Protein AF-A0A7X8MHX1-F1 (afdb_monomer)

Radius of gyration: 17.01 Å; Cα contacts (8 Å, |Δi|>4): 11; chains: 1; bounding box: 36×18×39 Å

Structure (mmCIF, N/CA/C/O backbone):
data_AF-A0A7X8MHX1-F1
#
_entry.id   AF-A0A7X8MHX1-F1
#
loop_
_atom_site.group_PDB
_atom_site.id
_atom_site.type_symbol
_atom_site.lab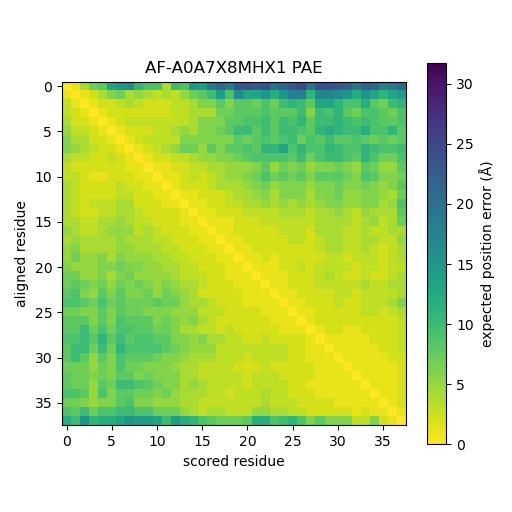el_atom_id
_atom_site.label_alt_id
_atom_site.label_comp_id
_atom_site.label_asym_id
_atom_site.label_entity_id
_atom_site.label_seq_id
_atom_site.pdbx_PDB_ins_code
_atom_site.Cartn_x
_atom_site.Cartn_y
_atom_site.Cartn_z
_atom_site.occupancy
_atom_site.B_iso_or_equiv
_atom_site.auth_seq_id
_atom_site.auth_comp_id
_atom_site.auth_asym_id
_atom_site.auth_atom_id
_atom_site.pdbx_PDB_model_num
ATOM 1 N N . MET A 1 1 ? 1.684 -5.928 -24.549 1.00 70.81 1 MET A N 1
ATOM 2 C CA . MET A 1 1 ? 2.584 -5.981 -23.378 1.00 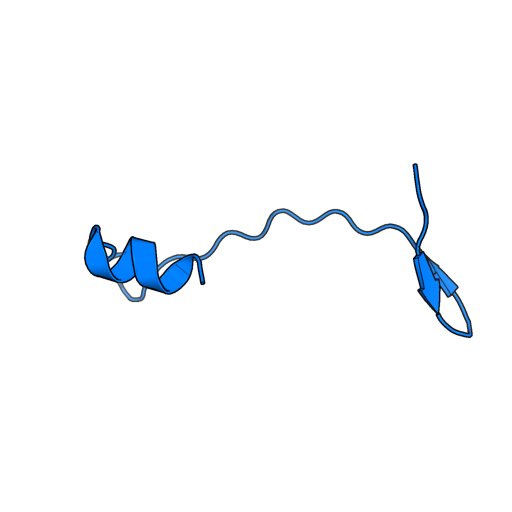70.81 1 MET A CA 1
ATOM 3 C C . MET A 1 1 ? 3.623 -4.889 -23.572 1.00 70.81 1 MET A C 1
ATOM 5 O O . MET A 1 1 ? 4.419 -5.000 -24.493 1.00 70.81 1 MET A O 1
ATOM 9 N N . LYS A 1 2 ? 3.504 -3.772 -22.841 1.00 83.06 2 LYS A N 1
ATOM 10 C CA . LYS A 1 2 ? 4.406 -2.616 -22.970 1.00 83.06 2 LYS A CA 1
ATOM 11 C C . LYS A 1 2 ? 5.500 -2.758 -21.913 1.00 83.06 2 LYS A C 1
ATOM 13 O O . LYS A 1 2 ? 5.165 -2.910 -20.746 1.00 83.06 2 LYS A O 1
ATOM 18 N N . LEU A 1 3 ? 6.757 -2.790 -22.346 1.00 88.69 3 LEU A N 1
ATOM 19 C CA . LEU A 1 3 ? 7.929 -2.886 -21.475 1.00 88.69 3 LEU A CA 1
ATOM 20 C C . LEU A 1 3 ? 8.424 -1.476 -21.144 1.00 88.69 3 LEU A C 1
ATOM 22 O O . LEU A 1 3 ? 8.381 -0.605 -22.016 1.00 88.69 3 LEU A O 1
ATOM 26 N N . ASP A 1 4 ? 8.900 -1.278 -19.918 1.00 92.25 4 ASP A N 1
ATOM 27 C CA . ASP A 1 4 ? 9.586 -0.053 -19.505 1.00 92.25 4 ASP A CA 1
ATOM 28 C C . ASP A 1 4 ? 11.102 -0.252 -19.580 1.00 92.25 4 ASP A C 1
ATOM 30 O O . ASP A 1 4 ? 11.607 -1.375 -19.569 1.00 92.25 4 ASP A O 1
ATOM 34 N N . SER A 1 5 ? 11.852 0.841 -19.685 1.00 94.75 5 SER A N 1
ATOM 35 C CA . SER A 1 5 ? 13.310 0.791 -19.773 1.00 94.75 5 SER A CA 1
ATOM 36 C C . SER A 1 5 ? 13.960 1.935 -19.015 1.00 94.75 5 SER A C 1
ATOM 38 O O . SER A 1 5 ? 13.474 3.063 -19.048 1.00 94.75 5 SER A O 1
ATOM 40 N N . ASN A 1 6 ? 15.099 1.657 -18.390 1.00 93.25 6 ASN A 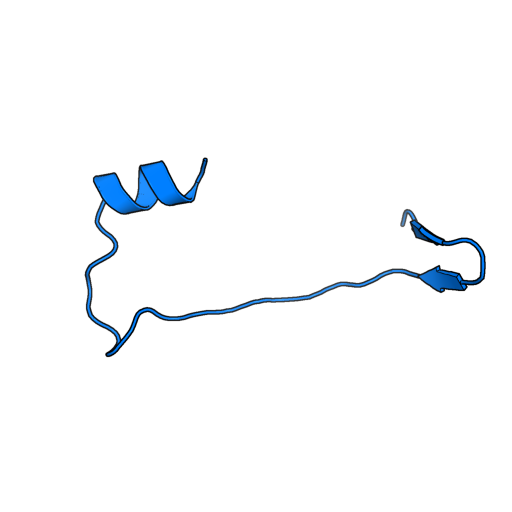N 1
ATOM 41 C CA . ASN A 1 6 ? 16.045 2.668 -17.931 1.00 93.25 6 ASN A CA 1
ATOM 42 C C . ASN A 1 6 ? 17.297 2.660 -18.835 1.00 93.25 6 ASN A C 1
ATOM 44 O O . ASN A 1 6 ? 17.354 1.922 -19.816 1.00 93.25 6 ASN A O 1
ATOM 48 N N . ASN A 1 7 ? 18.311 3.466 -18.503 1.00 94.38 7 ASN A N 1
ATOM 49 C CA . ASN A 1 7 ? 19.508 3.650 -19.337 1.00 94.38 7 ASN A CA 1
ATOM 50 C C . ASN A 1 7 ? 20.334 2.366 -19.578 1.00 94.38 7 ASN A C 1
ATOM 52 O O . ASN A 1 7 ? 21.186 2.355 -20.462 1.00 94.38 7 ASN A O 1
ATOM 56 N N . HIS A 1 8 ? 20.109 1.303 -18.795 1.00 91.94 8 HIS A N 1
ATOM 57 C CA . HIS A 1 8 ? 20.900 0.069 -18.845 1.00 91.94 8 HIS A CA 1
ATOM 58 C C . HIS A 1 8 ? 20.074 -1.230 -18.859 1.00 91.94 8 HIS A C 1
ATOM 60 O O . HIS A 1 8 ? 20.651 -2.294 -19.068 1.00 91.94 8 HIS A O 1
ATOM 66 N N . SER A 1 9 ? 18.750 -1.170 -18.682 1.00 93.81 9 SER A N 1
ATOM 67 C CA . SER A 1 9 ? 17.883 -2.351 -18.600 1.00 93.81 9 SER A CA 1
ATOM 68 C C . SER A 1 9 ? 16.477 -2.077 -19.126 1.00 93.81 9 SER A C 1
ATOM 70 O O . SER A 1 9 ? 15.910 -1.011 -18.895 1.00 93.81 9 SER A O 1
ATOM 72 N N . VAL A 1 10 ? 15.874 -3.093 -19.741 1.00 93.50 10 VAL A N 1
ATOM 73 C CA . VAL A 1 10 ? 14.446 -3.149 -20.091 1.00 93.50 10 VAL A CA 1
ATOM 74 C C . VAL A 1 10 ? 13.769 -4.130 -19.138 1.00 93.50 10 VAL A C 1
ATOM 76 O O . VAL A 1 10 ? 14.308 -5.208 -18.887 1.00 93.50 10 VAL A O 1
ATOM 79 N N . PHE A 1 11 ? 12.619 -3.771 -18.577 1.00 94.25 11 PHE A N 1
ATOM 80 C CA . PHE A 1 11 ? 11.945 -4.564 -17.555 1.00 94.25 11 PHE A CA 1
ATOM 81 C C . PHE A 1 11 ? 10.419 -4.480 -17.637 1.00 94.25 11 PHE A C 1
ATOM 83 O O . PHE A 1 11 ? 9.827 -3.584 -18.238 1.00 94.25 11 PHE A O 1
ATOM 90 N N . LEU A 1 12 ? 9.783 -5.456 -16.993 1.00 93.00 12 LEU A N 1
ATOM 91 C CA . LEU A 1 12 ? 8.348 -5.501 -16.762 1.00 93.00 12 LEU A CA 1
ATOM 92 C C . LEU A 1 12 ? 8.106 -6.123 -15.397 1.00 93.00 12 LEU A C 1
ATOM 94 O O . LEU A 1 12 ? 8.4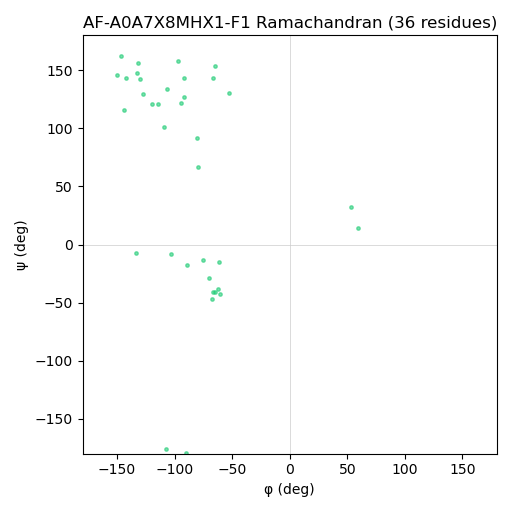42 -7.286 -15.175 1.00 93.00 12 LEU A O 1
ATOM 98 N N . LEU A 1 13 ? 7.552 -5.335 -14.483 1.00 91.50 13 LEU A N 1
ATOM 99 C CA . LEU A 1 13 ? 7.421 -5.725 -13.089 1.00 91.50 13 LEU A CA 1
ATOM 100 C C . LEU A 1 13 ? 5.944 -5.741 -12.688 1.00 91.50 13 LEU A C 1
ATOM 102 O O . LEU A 1 13 ? 5.266 -4.719 -12.764 1.00 91.50 13 LEU A O 1
ATOM 106 N N . TYR A 1 14 ? 5.459 -6.899 -12.241 1.00 92.88 14 TYR A N 1
ATOM 107 C CA . TYR A 1 14 ? 4.111 -7.074 -11.703 1.00 92.88 14 TYR A CA 1
ATOM 108 C C . TYR A 1 14 ? 4.194 -7.444 -10.228 1.00 92.88 14 TYR A C 1
ATOM 110 O O . TYR A 1 14 ? 4.781 -8.466 -9.874 1.00 92.88 14 TYR A O 1
ATOM 118 N N . TYR A 1 15 ? 3.581 -6.629 -9.373 1.00 94.44 15 TYR A N 1
ATOM 119 C CA . TYR A 1 15 ? 3.573 -6.850 -7.933 1.00 94.44 15 TYR A CA 1
ATOM 120 C C . TYR A 1 15 ? 2.160 -6.764 -7.370 1.00 94.44 15 TYR A C 1
ATOM 122 O O . TYR A 1 15 ? 1.374 -5.898 -7.750 1.00 94.44 15 TYR A O 1
ATOM 130 N N . HIS A 1 16 ? 1.877 -7.630 -6.401 1.00 95.19 16 HIS A N 1
ATOM 131 C CA . HIS A 1 16 ? 0.703 -7.539 -5.544 1.00 95.19 16 HIS A CA 1
ATOM 132 C C . HIS A 1 16 ? 1.157 -7.138 -4.143 1.00 95.19 16 HIS A C 1
ATOM 134 O O . HIS A 1 16 ? 1.669 -7.962 -3.387 1.00 95.19 16 H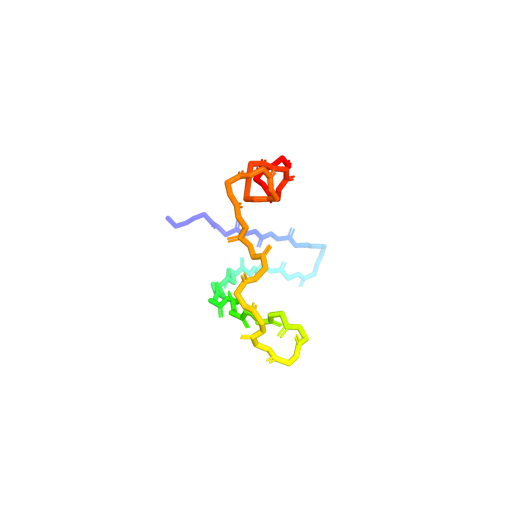IS A O 1
ATOM 140 N N . LEU A 1 17 ? 0.998 -5.857 -3.811 1.00 95.75 17 LEU A N 1
ATOM 141 C CA . LEU A 1 17 ? 1.344 -5.328 -2.496 1.00 95.75 17 LEU A CA 1
ATOM 142 C C . LEU A 1 17 ? 0.123 -5.376 -1.571 1.00 95.75 17 LEU A C 1
ATOM 144 O O . LEU A 1 17 ? -0.930 -4.835 -1.901 1.00 95.75 17 LEU A O 1
ATOM 148 N N . VAL A 1 18 ? 0.280 -5.990 -0.397 1.00 95.31 18 VAL A N 1
ATOM 149 C CA . VAL A 1 18 ? -0.752 -6.050 0.648 1.00 95.31 18 VAL A CA 1
ATOM 150 C C . VAL A 1 18 ? -0.159 -5.561 1.963 1.00 95.31 18 VAL A C 1
ATOM 152 O O . VAL A 1 18 ? 0.904 -6.011 2.386 1.00 95.31 18 VAL A O 1
ATOM 155 N N . LEU A 1 19 ? -0.857 -4.633 2.614 1.00 94.88 19 LEU A N 1
ATOM 156 C CA . LEU A 1 19 ? -0.456 -4.004 3.870 1.00 94.88 19 LEU A CA 1
ATOM 157 C C . LEU A 1 19 ? -1.633 -4.020 4.848 1.00 94.88 19 LEU A C 1
ATOM 159 O O . LEU A 1 19 ? -2.793 -4.079 4.444 1.00 94.88 19 LEU A O 1
ATOM 163 N N . VAL A 1 20 ? -1.337 -3.955 6.147 1.00 95.62 20 VAL A N 1
ATOM 164 C CA . VAL A 1 20 ? -2.358 -3.904 7.200 1.00 95.62 20 VAL A CA 1
ATOM 165 C C . VAL A 1 20 ? -2.016 -2.807 8.197 1.00 95.62 20 VAL A C 1
ATOM 167 O O . VAL A 1 20 ? -0.850 -2.534 8.477 1.00 95.62 20 VAL A O 1
ATOM 170 N N . VAL A 1 21 ? -3.046 -2.185 8.762 1.00 96.50 21 VAL A N 1
ATOM 171 C CA . VAL A 1 21 ? -2.892 -1.172 9.805 1.00 96.50 21 VAL A CA 1
ATOM 172 C C . VAL A 1 21 ? -2.303 -1.755 11.091 1.00 96.50 21 VAL A C 1
ATOM 174 O O . VAL A 1 21 ? -2.487 -2.934 11.420 1.00 96.50 21 VAL A O 1
ATOM 177 N N . LYS A 1 22 ? -1.626 -0.903 11.867 1.00 97.19 22 LYS A N 1
ATOM 178 C CA . LYS A 1 22 ? -1.036 -1.283 13.155 1.00 97.19 22 LYS A CA 1
ATOM 179 C C . LYS A 1 22 ? -2.088 -1.938 14.059 1.00 97.19 22 LYS A C 1
ATOM 181 O O . LYS A 1 22 ? -3.189 -1.416 14.236 1.00 97.19 22 LYS A O 1
ATOM 186 N N . TYR A 1 23 ? -1.742 -3.091 14.628 1.00 97.88 23 TYR A N 1
ATOM 187 C CA . TYR A 1 23 ? -2.627 -3.915 15.465 1.00 97.88 23 TYR A CA 1
ATOM 188 C C . TYR A 1 23 ? -3.916 -4.405 14.779 1.00 97.88 23 TYR A C 1
ATOM 190 O O . TYR A 1 23 ? -4.819 -4.869 15.470 1.00 97.88 23 TYR A O 1
ATOM 198 N N . ARG A 1 24 ? -4.023 -4.318 13.443 1.00 94.25 24 ARG A N 1
ATOM 199 C CA . ARG A 1 24 ? -5.191 -4.767 12.660 1.00 94.25 24 ARG A CA 1
ATOM 200 C C . ARG A 1 24 ? -6.526 -4.181 13.144 1.00 94.25 24 ARG A C 1
ATOM 202 O O . ARG A 1 24 ? -7.565 -4.833 13.068 1.00 94.25 24 ARG A O 1
AT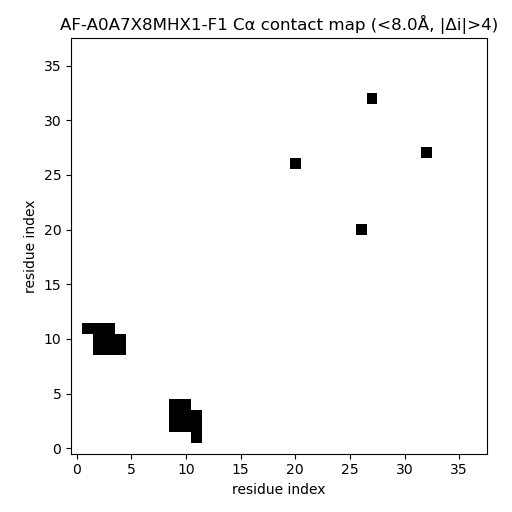OM 209 N N . ARG A 1 25 ? -6.502 -2.954 13.671 1.00 96.31 25 ARG A N 1
ATOM 210 C CA . ARG A 1 25 ? -7.718 -2.261 14.119 1.00 96.31 25 AR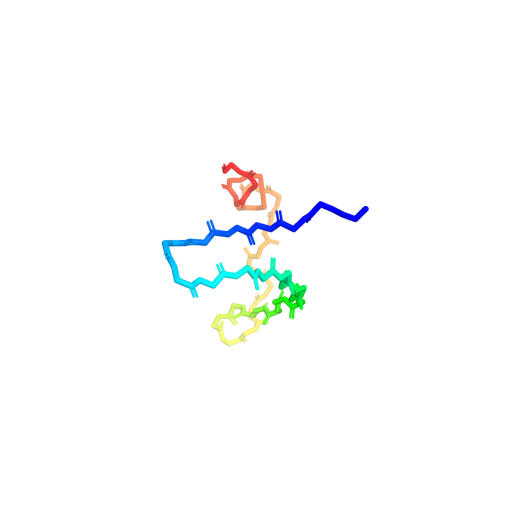G A CA 1
ATOM 211 C C . ARG A 1 25 ? -8.611 -1.944 12.916 1.00 96.31 25 ARG A C 1
ATOM 213 O O . ARG A 1 25 ? -8.112 -1.569 11.864 1.00 96.31 25 ARG A O 1
ATOM 220 N N . LYS A 1 26 ? -9.932 -2.033 13.066 1.00 94.62 26 LYS A N 1
ATOM 221 C CA . LYS A 1 26 ? -10.891 -1.647 12.014 1.00 94.62 26 LYS A CA 1
ATOM 222 C C . LYS A 1 26 ? -11.076 -0.125 11.983 1.00 94.62 26 LYS A C 1
ATOM 224 O O . LYS A 1 26 ? -12.118 0.375 12.377 1.00 94.62 26 LYS A O 1
ATOM 229 N N . VAL A 1 27 ? -10.018 0.594 11.609 1.00 95.19 27 VAL A N 1
ATOM 230 C CA . VAL A 1 27 ? -9.972 2.071 11.616 1.00 95.19 27 VAL A CA 1
ATOM 231 C C . VAL A 1 27 ? -10.116 2.695 10.234 1.00 95.19 27 VAL A C 1
ATOM 233 O O . VAL A 1 27 ? -10.199 3.907 10.141 1.00 95.19 27 VAL A O 1
ATOM 236 N N . ILE A 1 28 ? -10.107 1.900 9.163 1.00 95.50 28 ILE A N 1
ATOM 237 C CA . ILE A 1 28 ? -10.371 2.412 7.816 1.00 95.50 28 ILE A CA 1
ATOM 238 C C . ILE A 1 28 ? -11.891 2.520 7.675 1.00 95.50 28 ILE A C 1
ATOM 240 O O . ILE A 1 28 ? -12.551 1.536 7.347 1.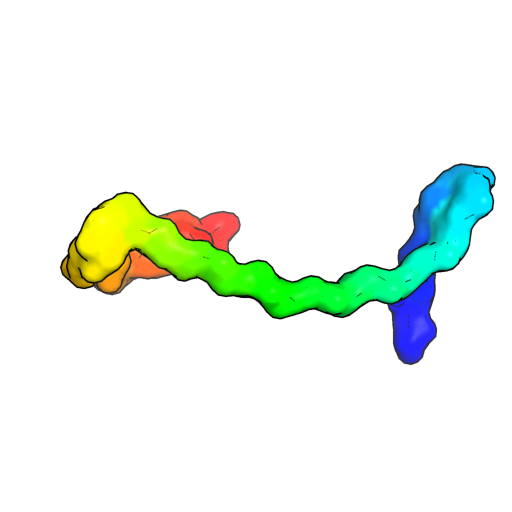00 95.50 28 ILE A O 1
ATOM 244 N N . ASP A 1 29 ? -12.422 3.690 8.013 1.00 95.69 29 ASP A N 1
ATOM 245 C CA . ASP A 1 29 ? -13.809 4.089 7.774 1.00 95.69 29 ASP A CA 1
ATOM 246 C C . ASP A 1 29 ? -13.956 4.782 6.407 1.00 95.69 29 ASP A C 1
ATOM 248 O O . ASP A 1 29 ? -12.980 4.922 5.665 1.00 95.69 29 ASP A O 1
ATOM 252 N N . ASP A 1 30 ? -15.170 5.211 6.053 1.00 95.88 30 ASP A N 1
ATOM 253 C CA . ASP A 1 30 ? -15.441 5.833 4.750 1.00 95.88 30 ASP A CA 1
ATOM 254 C C . ASP A 1 30 ? -14.654 7.135 4.546 1.00 95.88 30 ASP A C 1
ATOM 256 O O . ASP A 1 30 ? -14.143 7.392 3.455 1.00 95.88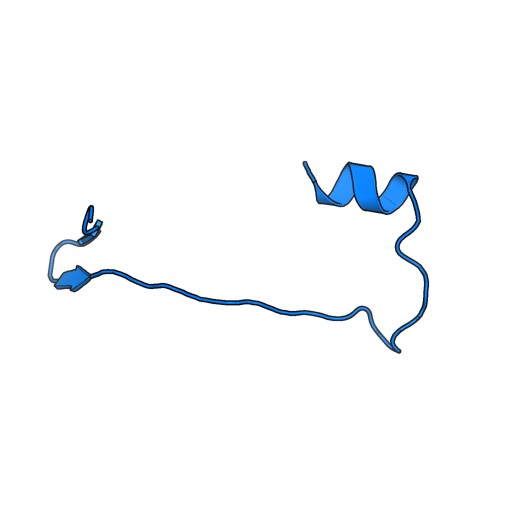 30 ASP A O 1
ATOM 260 N N . ALA A 1 31 ? -14.495 7.945 5.596 1.00 96.50 31 ALA A N 1
ATOM 261 C CA . ALA A 1 31 ? -13.762 9.206 5.523 1.00 96.50 31 ALA A CA 1
ATOM 262 C C . ALA A 1 31 ? -12.262 8.977 5.280 1.00 96.50 31 ALA A C 1
ATOM 264 O O . ALA A 1 31 ? -11.671 9.595 4.389 1.00 96.50 31 ALA A O 1
ATOM 265 N N . ILE A 1 32 ? -11.647 8.062 6.035 1.00 95.44 32 ILE A N 1
ATOM 266 C CA . ILE A 1 32 ? -10.244 7.678 5.854 1.00 95.44 32 ILE A CA 1
ATOM 267 C C . ILE A 1 32 ? -10.061 6.968 4.509 1.00 95.44 32 ILE A C 1
ATOM 269 O O . ILE A 1 32 ? -9.093 7.254 3.809 1.00 95.44 32 ILE A O 1
ATOM 273 N N . SER A 1 33 ? -10.989 6.093 4.111 1.00 95.38 33 SER A N 1
ATOM 274 C CA . SER A 1 33 ? -10.940 5.397 2.820 1.00 95.38 33 SER A CA 1
ATOM 275 C C . SER A 1 33 ? -10.962 6.372 1.646 1.00 95.38 33 SER A C 1
ATOM 277 O O . SER A 1 33 ? -10.181 6.203 0.713 1.00 95.38 33 SER A O 1
ATOM 279 N N . ASN A 1 34 ? -11.805 7.406 1.701 1.00 96.88 34 ASN A N 1
ATOM 280 C CA . ASN A 1 34 ? -11.869 8.415 0.646 1.00 96.88 34 ASN A CA 1
ATOM 281 C C . ASN A 1 34 ? -10.567 9.214 0.546 1.00 96.88 34 ASN A C 1
ATOM 283 O O . ASN A 1 34 ? -10.070 9.397 -0.560 1.00 96.88 34 ASN A O 1
ATOM 287 N N . ARG A 1 35 ? -9.953 9.588 1.676 1.00 95.62 35 ARG A N 1
ATOM 288 C CA . ARG A 1 35 ? -8.659 10.291 1.669 1.00 95.62 35 ARG A CA 1
ATOM 289 C C . ARG A 1 35 ? -7.479 9.420 1.223 1.00 95.62 35 ARG A C 1
ATOM 291 O O . ARG A 1 35 ? -6.515 9.946 0.696 1.00 95.62 35 ARG A O 1
ATOM 298 N N . LEU A 1 36 ? -7.524 8.101 1.435 1.00 94.00 36 LEU A N 1
ATOM 299 C CA . LEU A 1 36 ? -6.468 7.175 0.990 1.00 94.00 36 LEU A CA 1
ATOM 300 C C . LEU A 1 36 ? -6.490 6.888 -0.522 1.00 94.00 36 LEU A C 1
ATOM 302 O O . LEU A 1 36 ? -5.557 6.262 -1.021 1.00 94.00 36 LEU A O 1
ATOM 306 N N . LYS A 1 37 ? -7.572 7.251 -1.221 1.00 92.25 37 LYS A N 1
ATOM 307 C CA . LYS A 1 37 ? -7.717 7.064 -2.674 1.00 92.25 37 LYS A CA 1
ATOM 308 C C . LYS A 1 37 ? -7.186 8.244 -3.493 1.00 92.25 37 LYS A C 1
ATOM 310 O O . LYS A 1 37 ? -7.023 8.070 -4.698 1.00 92.25 37 LYS A O 1
ATOM 315 N N . GLU A 1 38 ? -6.997 9.406 -2.863 1.00 88.44 38 GLU A N 1
ATOM 316 C CA . GLU A 1 38 ? -6.304 10.568 -3.444 1.00 88.44 38 GLU A CA 1
ATOM 317 C C . GLU A 1 38 ? -4.807 10.275 -3.608 1.00 88.44 38 GLU A C 1
ATOM 319 O O . GLU A 1 38 ? -4.268 10.623 -4.682 1.00 88.44 38 GLU A O 1
#

Secondary structure (DSSP, 8-state):
-PPEE-SS-EE----------GGG-S---HHHHHHHT-

Solvent-accessible surface area (backbone atoms only — not comparable to full-atom values): 2870 Å² total; per-residue (Å²): 138,86,72,49,70,61,102,86,49,75,49,79,87,87,84,88,89,84,86,80,58,82,92,69,57,95,70,80,45,74,72,54,49,57,62,73,72,111

Sequence (38 aa):
MKLDSNNHSVFLLYYHLVLVVKYRRKVIDDAISNRLKE

Mean predicted aligned error: 4.84 Å

pLDDT: mean 93.49, std 4.6, range [70.81, 97.88]

Foldseek 3Di:
DDWDDDPPDIDDDDDDDDDADVVNDPPCDPVNVVVVVD